Protein 5OB0 (pdb70)

Foldseek 3Di:
DKFFCAFDDDPDPQADTDHGGWDWDFDADPPPQWTWIATPVPRDIGTDGNVRMGDDD/DDDDDDDDDDDD

Organism: Gallus gallus (NCBI:txid9031)

Radius of gyration: 11.01 Å; Cα contacts (8 Å, |Δi|>4): 149; chains: 2; bounding box: 32×21×22 Å

Nearest PDB structures (foldseek):
  5ob0-assembly1_A  TM=1.018E+00  e=8.759E-11  Gallus gallus
  5ob1-assembly1_A  TM=1.017E+00  e=9.291E-11  Gallus gallus
  5oav-assembly1_A  TM=1.005E+00  e=1.776E-10  Gallus gallus
  4rty-assembly1_A  TM=1.018E+00  e=2.249E-10  Gallus gallus
  5ob2-assembly1_A  TM=1.015E+00  e=3.202E-10  Gallus gallus

CATH classification: 2.30.30.40

GO terms:
  GO:0019903 protein phosphatase binding (F, IPI)
  GO:0004713 protein tyrosine kinase activity (F, EXP)
  GO:0005829 cytosol (C, TAS)
  GO:0005515 protein binding (F, IPI)
  GO:0032991 protein-containing complex (C, IMP)
  GO:0071253 connexin binding (F, IPI)
  GO:0005634 nucleus (C, IDA)
  GO:0005856 cytoskeleton (C, IDA)
  GO:0005886 plasma membrane (C, IDA)
  GO:0010008 endosome membrane (C, IDA)
  GO:0051726 regulation of cell cycle (P, IDA)

Secondary structure (DSSP, 8-state):
-EEESS-B--SSTTB--B-TT-EEEEEE-SSSSEEEEEETTT--EEEEEGGGEEE--/-PPPPPPPPPP-

Structure (mmCIF, N/CA/C/O backbone):
data_5OB0
#
_entry.id   5OB0
#
_cell.length_a   31.630
_cell.length_b   32.560
_cell.length_c   65.262
_cell.angle_alpha   90.000
_cell.angle_beta   103.020
_cell.angle_gamma   90.000
#
_symmetry.space_group_name_H-M   'I 1 2 1'
#
loop_
_entity.id
_entity.type
_entity.pdbx_description
1 polymer 'Proto-oncogene tyrosine-protein kinase Src'
2 polymer APP12
3 non-polymer 'SULFATE ION'
4 water water
#
loop_
_atom_site.group_PDB
_atom_site.id
_atom_site.type_symbol
_atom_site.label_atom_id
_atom_site.label_alt_id
_atom_site.label_comp_id
_atom_site.label_asym_id
_atom_site.label_entity_id
_atom_site.label_seq_id
_atom_site.pdbx_PDB_ins_code
_atom_site.Cartn_x
_atom_site.Cartn_y
_atom_site.Cartn_z
_atom_site.occupancy
_atom_site.B_iso_or_equiv
_atom_site.auth_seq_id
_atom_site.auth_comp_id
_atom_site.auth_asym_id
_atom_site.auth_atom_id
_atom_site.pdbx_PDB_model_num
ATOM 1 N N . THR A 1 5 ? 7.733 -12.397 -19.142 1.00 17.05 85 THR A N 1
ATOM 2 C CA . THR A 1 5 ? 7.279 -13.150 -17.960 1.00 14.49 85 THR A CA 1
ATOM 3 C C . THR A 1 5 ? 6.723 -12.166 -16.962 1.00 9.68 85 THR A C 1
ATOM 4 O O . THR A 1 5 ? 6.880 -10.966 -17.132 1.00 9.19 85 THR A O 1
ATOM 14 N N . PHE A 1 6 ? 6.042 -12.677 -15.936 1.00 8.50 86 PHE A N 1
ATOM 15 C CA . PHE A 1 6 ? 5.466 -11.874 -14.871 1.00 6.15 86 PHE A CA 1
ATOM 16 C C . PHE A 1 6 ? 6.116 -12.254 -13.551 1.00 6.40 86 PHE A C 1
ATOM 17 O O . PHE A 1 6 ? 6.700 -13.323 -13.415 1.00 7.54 86 PHE A O 1
ATOM 34 N N . VAL A 1 7 ? 6.015 -11.358 -12.577 1.00 6.46 87 VAL A N 1
ATOM 35 C CA . VAL A 1 7 ? 6.450 -11.623 -11.214 1.00 6.79 87 VAL A CA 1
ATOM 36 C C . VAL A 1 7 ? 5.298 -11.372 -10.241 1.00 6.28 87 VAL A C 1
ATOM 37 O O . VAL A 1 7 ? 4.492 -10.453 -10.417 1.00 7.17 87 VAL A O 1
ATOM 50 N N . ALA A 1 8 ? 5.226 -12.195 -9.208 1.00 5.59 88 ALA A N 1
ATOM 51 C CA . ALA A 1 8 ? 4.236 -12.001 -8.162 1.00 5.73 88 ALA A CA 1
ATOM 52 C C . ALA A 1 8 ? 4.610 -10.826 -7.268 1.00 6.06 88 ALA A C 1
ATOM 53 O O . ALA A 1 8 ? 5.759 -10.718 -6.816 1.00 6.51 88 ALA A O 1
ATOM 60 N N . LEU A 1 9 ? 3.625 -9.982 -6.982 1.00 6.01 89 LEU A N 1
ATOM 61 C CA . LEU A 1 9 ? 3.797 -8.859 -6.079 1.00 6.48 89 LEU A CA 1
ATOM 62 C C . LEU A 1 9 ? 3.386 -9.187 -4.653 1.00 6.33 89 LEU A C 1
ATOM 63 O O . LEU A 1 9 ? 3.754 -8.459 -3.730 1.00 7.07 89 LEU A O 1
ATOM 79 N N . TYR A 1 10 ? 2.598 -10.246 -4.485 1.00 6.01 90 TYR A N 1
ATOM 80 C CA . TYR A 1 10 ? 2.078 -10.708 -3.210 1.00 6.12 90 TYR A CA 1
ATOM 81 C C . TYR A 1 10 ? 2.164 -12.230 -3.250 1.00 6.19 90 TYR A C 1
ATOM 82 O O . TYR A 1 10 ? 2.217 -12.827 -4.335 1.00 7.09 90 TYR A O 1
ATOM 100 N N . ASP A 1 11 ? 2.121 -12.862 -2.080 1.00 5.34 91 ASP A N 1
ATOM 101 C CA . ASP A 1 11 ? 1.864 -14.297 -2.043 1.00 5.52 91 ASP A CA 1
ATOM 102 C C . ASP A 1 11 ? 0.383 -14.540 -2.363 1.00 6.41 91 ASP A C 1
ATOM 103 O O . ASP A 1 11 ? -0.467 -13.665 -2.174 1.00 6.27 91 ASP A O 1
ATOM 112 N N . TYR A 1 12 ? 0.072 -15.747 -2.841 1.00 5.68 92 TYR A N 1
ATOM 113 C CA . TYR A 1 12 ? -1.308 -16.136 -3.077 1.00 5.89 92 TYR A CA 1
ATOM 114 C C . TYR A 1 12 ? -1.463 -17.599 -2.709 1.00 5.92 92 TYR A C 1
ATOM 115 O O . TYR A 1 12 ? -0.722 -18.452 -3.205 1.00 6.03 92 TYR A O 1
ATOM 133 N N A GLU A 1 13 ? -2.445 -17.868 -1.867 0.43 5.90 93 GLU A N 1
ATOM 134 N N B GLU A 1 13 ? -2.427 -17.882 -1.835 0.57 6.08 93 GLU A N 1
ATOM 135 C CA A GLU A 1 13 ? -2.801 -19.215 -1.471 0.43 6.00 93 GLU A CA 1
ATOM 136 C CA B GLU A 1 13 ? -2.768 -19.243 -1.432 0.57 6.80 93 GLU A CA 1
ATOM 137 C C A GLU A 1 13 ? -4.035 -19.652 -2.250 0.43 5.85 93 GLU A C 1
ATOM 138 C C B GLU A 1 13 ? -4.031 -19.686 -2.176 0.57 6.28 93 GLU A C 1
ATOM 139 O O A GLU A 1 13 ? -5.060 -18.957 -2.265 0.43 6.97 93 GLU A O 1
ATOM 140 O O B GLU A 1 13 ? -5.094 -19.064 -2.040 0.57 6.91 93 GLU A O 1
ATOM 163 N N . SER A 1 14 ? -3.931 -20.802 -2.899 1.00 5.88 94 SER A N 1
ATOM 164 C CA . SER A 1 14 ? -5.045 -21.317 -3.687 1.00 6.28 94 SER A CA 1
ATOM 165 C C . SER A 1 14 ? -6.332 -21.404 -2.877 1.00 6.82 94 SER A C 1
ATOM 166 O O . SER A 1 14 ? -6.358 -21.886 -1.743 1.00 7.18 94 SER A O 1
ATOM 174 N N . ARG A 1 15 ? -7.428 -21.019 -3.513 1.00 8.73 95 ARG A N 1
ATOM 175 C CA . ARG A 1 15 ? -8.748 -21.133 -2.926 1.00 8.98 95 ARG A CA 1
ATOM 176 C C . ARG A 1 15 ? -9.623 -22.178 -3.593 1.00 9.74 95 ARG A C 1
ATOM 177 O O . ARG A 1 15 ? -10.721 -22.451 -3.096 1.00 11.57 95 ARG A O 1
ATOM 198 N N . THR A 1 16 ? -9.177 -22.754 -4.705 1.00 9.81 96 THR A N 1
ATOM 199 C CA . THR A 1 16 ? -9.785 -23.922 -5.313 1.00 10.44 96 THR A CA 1
ATOM 200 C C . THR A 1 16 ? -8.644 -24.795 -5.810 1.00 9.14 96 THR A C 1
ATOM 201 O O . THR A 1 16 ? -7.503 -24.340 -5.957 1.00 10.30 96 THR A O 1
ATOM 212 N N . GLU A 1 17 ? -8.948 -26.058 -6.094 1.00 10.02 97 GLU A N 1
ATOM 213 C CA . GLU A 1 17 ? -7.864 -26.990 -6.394 1.00 10.96 97 GLU A CA 1
ATOM 214 C C . GLU A 1 17 ? -7.053 -26.589 -7.622 1.00 7.92 97 GLU A C 1
ATOM 215 O O . GLU A 1 17 ? -5.837 -26.818 -7.644 1.00 8.58 97 GLU A O 1
ATOM 227 N N . THR A 1 18 ? -7.685 -25.998 -8.638 1.00 6.62 98 THR A N 1
ATOM 228 C CA . THR A 1 18 ? -6.989 -25.653 -9.877 1.00 6.00 98 THR A CA 1
ATOM 229 C C . THR A 1 18 ? -6.405 -24.255 -9.885 1.00 5.20 98 THR A C 1
ATOM 230 O O . THR A 1 18 ? -5.860 -23.839 -10.907 1.00 5.74 98 THR A O 1
ATOM 241 N N . ASP A 1 19 ? -6.461 -23.544 -8.769 1.00 5.69 99 ASP A N 1
ATOM 242 C CA . ASP A 1 19 ? -5.644 -22.352 -8.621 1.00 5.42 99 ASP A CA 1
ATOM 243 C C . ASP A 1 19 ? -4.169 -22.755 -8.543 1.00 5.42 99 ASP A C 1
ATOM 244 O O . ASP A 1 19 ? -3.819 -23.916 -8.298 1.00 5.67 99 ASP A O 1
ATOM 253 N N . LEU A 1 20 ? -3.306 -21.772 -8.762 1.00 5.26 100 LEU A N 1
ATOM 254 C CA . LEU A 1 20 ? -1.874 -21.895 -8.535 1.00 5.21 100 LEU A CA 1
ATOM 255 C C . LEU A 1 20 ? -1.509 -21.032 -7.335 1.00 5.18 100 LEU A C 1
ATOM 256 O O . LEU A 1 20 ? -1.712 -19.821 -7.374 1.00 6.02 100 LEU A O 1
ATOM 272 N N . SER A 1 21 ? -0.956 -21.643 -6.285 1.00 5.59 101 SER A N 1
ATOM 273 C CA . SER A 1 21 ? -0.370 -20.885 -5.185 1.00 5.92 101 SER A CA 1
ATOM 274 C C . SER A 1 21 ? 1.010 -20.385 -5.584 1.00 6.09 101 SER A C 1
ATOM 275 O O . SER A 1 21 ? 1.727 -21.036 -6.337 1.00 8.09 101 SER A O 1
ATOM 283 N N . PHE A 1 22 ? 1.390 -19.215 -5.077 1.00 5.40 102 PHE A N 1
ATOM 284 C CA . PHE A 1 22 ? 2.698 -18.661 -5.408 1.00 5.58 102 PHE A CA 1
ATOM 285 C C . PHE A 1 22 ? 3.158 -17.700 -4.318 1.00 5.20 102 PHE A C 1
ATOM 286 O O . PHE A 1 22 ? 2.391 -17.286 -3.454 1.00 5.77 102 PHE A O 1
ATOM 303 N N . LYS A 1 23 ? 4.435 -17.341 -4.400 1.00 6.28 103 LYS A N 1
ATOM 304 C CA . LYS A 1 23 ? 5.098 -16.437 -3.472 1.00 6.53 103 LYS A CA 1
ATOM 305 C C . LYS A 1 23 ? 5.510 -15.147 -4.164 1.00 6.08 103 LYS A C 1
ATOM 306 O O . LYS A 1 23 ? 5.876 -15.140 -5.342 1.00 6.56 103 LYS A O 1
ATOM 325 N N . LYS A 1 24 ? 5.487 -14.056 -3.402 1.00 6.12 104 LYS A N 1
ATOM 326 C CA . LYS A 1 24 ? 6.054 -12.802 -3.876 1.00 6.70 104 LYS A CA 1
ATOM 327 C C . LYS A 1 24 ? 7.445 -13.038 -4.456 1.00 6.86 104 LYS A C 1
ATOM 328 O O . LYS A 1 24 ? 8.260 -13.744 -3.864 1.00 8.05 104 LYS A O 1
ATOM 347 N N . GLY A 1 25 ? 7.691 -12.490 -5.647 1.00 7.16 105 GLY A N 1
ATOM 348 C CA . GLY A 1 25 ? 8.963 -12.645 -6.318 1.00 7.67 105 GLY A CA 1
ATOM 349 C C . GLY A 1 25 ? 9.049 -13.824 -7.261 1.00 7.32 105 GLY A C 1
ATOM 350 O O . GLY A 1 25 ? 10.008 -13.915 -8.025 1.00 8.24 105 GLY A O 1
ATOM 354 N N . GLU A 1 26 ? 8.072 -14.714 -7.240 1.00 7.44 106 GLU A N 1
ATOM 355 C CA . GLU A 1 26 ? 8.065 -15.879 -8.103 1.00 7.38 106 GLU A CA 1
ATOM 356 C C . GLU A 1 26 ? 7.789 -15.437 -9.534 1.00 6.90 106 GLU A C 1
ATOM 357 O O . GLU A 1 26 ? 6.956 -14.563 -9.783 1.00 8.15 106 GLU A O 1
ATOM 369 N N . ARG A 1 27 ? 8.494 -16.049 -10.480 1.00 5.95 107 ARG A N 1
ATOM 370 C CA . ARG A 1 27 ? 8.343 -15.753 -11.890 1.00 6.37 107 ARG A CA 1
ATOM 371 C C . ARG A 1 27 ? 7.320 -16.694 -12.513 1.00 5.59 107 ARG A C 1
ATOM 372 O O . ARG A 1 27 ? 7.413 -17.923 -12.358 1.00 7.08 107 ARG A O 1
ATOM 393 N N . LEU A 1 28 ? 6.373 -16.104 -13.230 1.00 6.57 108 LEU A N 1
ATOM 394 C CA . LEU A 1 28 ? 5.251 -16.820 -13.806 1.00 6.95 108 LEU A CA 1
ATOM 395 C C . LEU A 1 28 ? 5.204 -16.540 -15.296 1.00 7.35 108 LEU A C 1
ATOM 396 O O . LEU A 1 28 ? 5.450 -15.415 -15.738 1.00 11.14 108 LEU A O 1
ATOM 412 N N . GLN A 1 29 ? 4.890 -17.570 -16.068 1.00 5.95 109 GLN A N 1
ATOM 413 C CA . GLN A 1 29 ? 4.546 -17.458 -17.477 1.00 5.66 109 GLN A CA 1
ATOM 414 C C . GLN A 1 29 ? 3.026 -17.419 -17.570 1.00 6.33 109 GLN A C 1
ATOM 415 O O . GLN A 1 29 ? 2.344 -18.312 -17.052 1.00 7.09 109 GLN A O 1
ATOM 429 N N . ILE A 1 30 ? 2.490 -16.421 -18.258 1.00 6.20 110 ILE A N 1
ATOM 430 C CA . ILE A 1 30 ? 1.043 -16.324 -18.426 1.00 6.07 110 ILE A CA 1
ATOM 431 C C . ILE A 1 30 ? 0.668 -17.109 -19.677 1.00 6.78 110 ILE A C 1
ATOM 432 O O . ILE A 1 30 ? 1.105 -16.784 -20.786 1.00 9.24 110 ILE A O 1
ATOM 448 N N A VAL A 1 31 ? -0.164 -18.128 -19.499 0.55 5.91 111 VAL A N 1
ATOM 449 N N B VAL A 1 31 ? -0.137 -18.157 -19.503 0.45 6.47 111 VAL A N 1
ATOM 450 C CA A VAL A 1 31 ? -0.490 -19.043 -20.568 0.55 6.72 111 VAL A CA 1
ATOM 451 C CA B VAL A 1 31 ? -0.480 -19.049 -20.602 0.45 7.69 111 VAL A CA 1
ATOM 452 C C A VAL A 1 31 ? -1.892 -18.838 -21.127 0.55 8.63 111 VAL A C 1
ATOM 453 C C B VAL A 1 31 ? -1.903 -18.872 -21.128 0.45 8.97 111 VAL A C 1
ATOM 454 O O A VAL A 1 31 ? -2.134 -19.181 -22.288 0.55 13.18 111 VAL A O 1
ATOM 455 O O B VAL A 1 31 ? -2.170 -19.268 -22.272 0.45 13.00 111 VAL A O 1
ATOM 480 N N . ASN A 1 32 ? -2.825 -18.324 -20.347 1.00 6.82 112 ASN A N 1
ATOM 481 C CA . ASN A 1 32 ? -4.112 -17.894 -20.874 1.00 7.23 112 ASN A CA 1
ATOM 482 C C . ASN A 1 32 ? -4.521 -16.650 -20.111 1.00 5.93 112 ASN A C 1
ATOM 483 O O . ASN A 1 32 ? -4.525 -16.646 -18.873 1.00 6.39 112 ASN A O 1
ATOM 494 N N . ASN A 1 33 ? -4.886 -15.597 -20.848 1.00 6.01 113 ASN A N 1
ATOM 495 C CA . ASN A 1 33 ? -5.324 -14.368 -20.212 1.00 5.64 113 ASN A CA 1
ATOM 496 C C . ASN A 1 33 ? -6.555 -13.778 -20.889 1.00 5.95 113 ASN A C 1
ATOM 497 O O . ASN A 1 33 ? -6.756 -12.565 -20.831 1.00 6.61 113 ASN A O 1
ATOM 508 N N . THR A 1 34 ? -7.402 -14.625 -21.486 1.00 6.66 114 THR A N 1
ATOM 509 C CA . THR A 1 34 ? -8.586 -14.158 -22.207 1.00 7.47 114 THR A CA 1
ATOM 510 C C . THR A 1 34 ? -9.915 -14.531 -21.562 1.00 7.61 114 THR A C 1
ATOM 511 O O . THR A 1 34 ? -10.956 -14.222 -22.133 1.00 9.88 114 THR A O 1
ATOM 522 N N . GLU A 1 35 ? -9.912 -15.160 -20.389 1.00 7.16 115 GLU A N 1
ATOM 523 C CA . GLU A 1 35 ? -11.140 -15.676 -19.803 1.00 7.39 115 GLU A CA 1
ATOM 524 C C . GLU A 1 35 ? -11.704 -14.800 -18.694 1.00 7.57 115 GLU A C 1
ATOM 525 O O . GLU A 1 35 ? -12.824 -15.068 -18.232 1.00 7.96 115 GLU A O 1
ATOM 537 N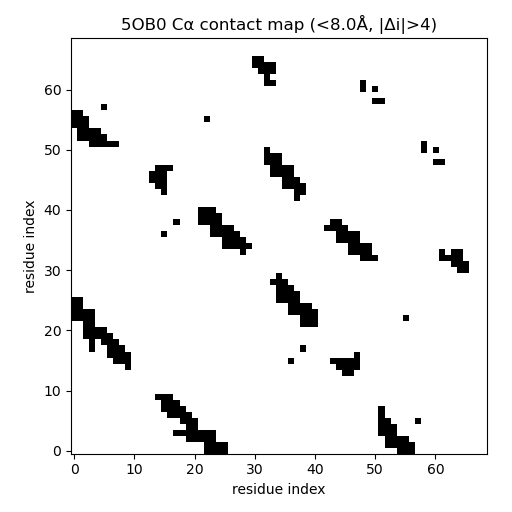 N . GLY A 1 36 ? -10.989 -13.76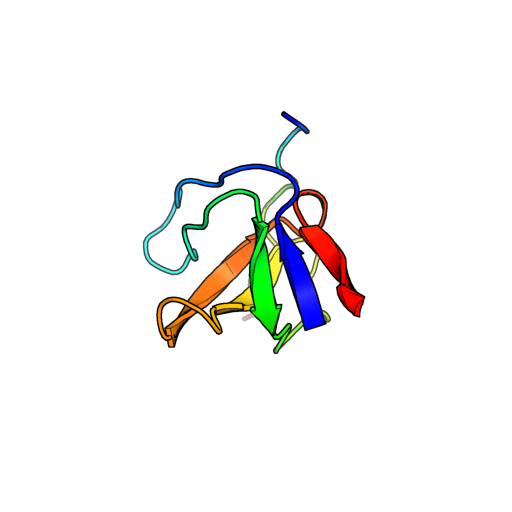5 -18.284 1.00 7.08 116 GLY A N 1
ATOM 538 C CA . GLY A 1 36 ? -11.427 -12.881 -17.230 1.00 6.96 116 GLY A CA 1
ATOM 539 C C . GLY A 1 36 ? -10.255 -12.415 -16.374 1.00 5.70 116 GLY A C 1
ATOM 540 O O . GLY A 1 36 ? -9.096 -12.390 -16.799 1.00 6.22 116 GLY A O 1
ATOM 544 N N . ASP A 1 37 ? -10.580 -12.024 -15.139 1.00 5.53 117 ASP A N 1
ATOM 545 C CA . ASP A 1 37 ? -9.583 -11.531 -14.209 1.00 6.06 117 ASP A CA 1
ATOM 546 C C . ASP A 1 37 ? -8.625 -12.612 -13.744 1.00 5.96 117 ASP A C 1
ATOM 547 O O . ASP A 1 37 ? -7.535 -12.279 -13.263 1.00 6.49 117 ASP A O 1
ATOM 556 N N . TRP A 1 38 ? -9.009 -13.878 -13.843 1.00 5.69 118 TRP A N 1
ATOM 557 C CA . TRP A 1 38 ? -8.158 -14.979 -13.423 1.00 5.08 118 TRP A CA 1
ATOM 558 C C . TRP A 1 38 ? -7.453 -15.519 -14.660 1.00 4.33 118 TRP A C 1
ATOM 559 O O . TRP A 1 38 ? -8.103 -15.840 -15.664 1.00 5.37 118 TRP A O 1
ATOM 580 N N . TRP A 1 39 ? -6.138 -15.550 -14.622 1.00 4.87 119 TRP A N 1
ATOM 581 C CA . TRP A 1 39 ? -5.306 -15.971 -15.740 1.00 4.84 119 TRP A CA 1
ATOM 582 C C . TRP A 1 39 ? -4.739 -17.348 -15.436 1.00 4.63 119 TRP A C 1
ATOM 583 O O . TRP A 1 39 ? -4.472 -17.682 -14.287 1.00 5.76 119 TRP A O 1
ATOM 604 N N . LEU A 1 40 ? -4.566 -18.154 -16.476 1.00 4.58 120 LEU A N 1
ATOM 605 C CA . LEU A 1 40 ? -3.857 -19.418 -16.316 1.00 4.81 120 LEU A CA 1
ATOM 606 C C . LEU A 1 40 ? -2.364 -19.139 -16.380 1.00 4.69 120 LEU A C 1
ATOM 607 O O . LEU A 1 40 ? -1.891 -18.535 -17.346 1.00 5.23 120 LEU A O 1
ATOM 623 N N . ALA A 1 41 ? -1.641 -19.505 -15.326 1.00 4.71 121 ALA A N 1
ATOM 624 C CA . ALA A 1 41 ? -0.228 -19.228 -15.218 1.00 4.78 121 ALA A CA 1
ATOM 625 C C . ALA A 1 41 ? 0.547 -20.507 -14.944 1.00 4.98 121 ALA A C 1
ATOM 626 O O . ALA A 1 41 ? 0.069 -21.426 -14.262 1.00 5.75 121 ALA A O 1
ATOM 633 N N . HIS A 1 42 ? 1.789 -20.518 -15.432 1.00 5.41 122 HIS A N 1
ATOM 634 C CA . HIS A 1 42 ? 2.740 -21.600 -15.218 1.00 6.07 122 HIS A CA 1
ATOM 635 C C . HIS A 1 42 ? 3.920 -21.037 -14.427 1.00 5.36 122 HIS A C 1
ATOM 636 O O . HIS A 1 42 ? 4.577 -20.086 -14.876 1.00 6.89 122 HIS A O 1
ATOM 650 N N . SER A 1 43 ? 4.165 -21.588 -13.247 1.00 5.64 123 SER A N 1
ATOM 651 C CA . SER A 1 43 ? 5.293 -21.143 -12.439 1.00 6.54 123 SER A CA 1
ATOM 652 C C . SER A 1 43 ? 6.601 -21.641 -13.029 1.00 6.83 123 SER A C 1
ATOM 653 O O . SER A 1 43 ? 6.778 -22.845 -13.227 1.00 7.06 123 SER A O 1
ATOM 661 N N . LEU A 1 44 ? 7.511 -20.725 -13.288 1.00 8.03 124 LEU A N 1
ATOM 662 C CA . LEU A 1 44 ? 8.830 -21.110 -13.760 1.00 8.30 124 LEU A CA 1
ATOM 663 C C . LEU A 1 44 ? 9.708 -21.593 -12.629 1.00 9.80 124 LEU A C 1
ATOM 664 O O . LEU A 1 44 ? 10.788 -22.119 -12.876 1.00 10.20 124 LEU A O 1
ATOM 680 N N . THR A 1 45 ? 9.273 -21.399 -11.397 1.00 13.12 125 THR A N 1
ATOM 681 C CA . THR A 1 45 ? 10.012 -21.790 -10.212 1.00 16.67 125 THR A CA 1
ATOM 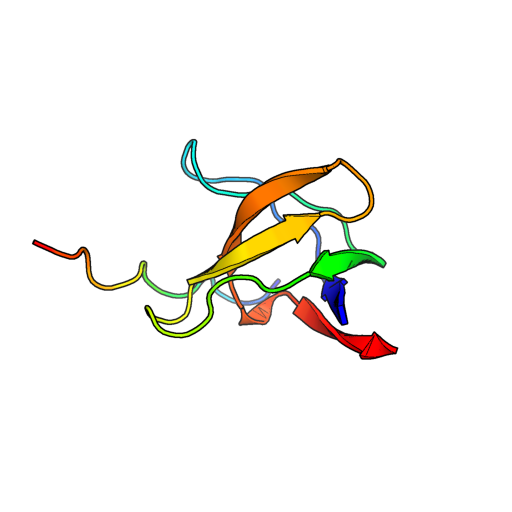682 C C . THR A 1 45 ? 9.587 -23.161 -9.696 1.00 15.46 125 THR A C 1
ATOM 683 O O . THR A 1 45 ? 10.447 -23.985 -9.357 1.00 18.09 125 THR A O 1
ATOM 694 N N . THR A 1 46 ? 8.285 -23.447 -9.661 1.00 14.51 126 THR A N 1
ATOM 695 C CA . THR A 1 46 ? 7.806 -24.734 -9.187 1.00 14.92 126 THR A CA 1
ATOM 696 C C . THR A 1 46 ? 7.372 -25.663 -10.316 1.00 11.55 126 THR A C 1
ATOM 697 O O . THR 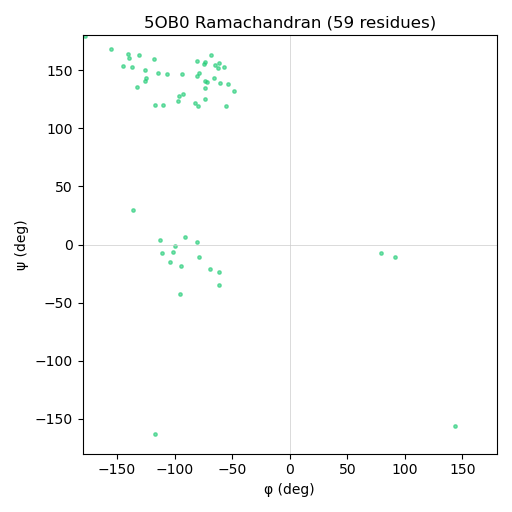A 1 46 ? 7.244 -26.871 -10.083 1.00 15.44 126 THR A O 1
ATOM 708 N N . GLY A 1 47 ? 7.183 -25.151 -11.532 1.00 8.65 127 GLY A N 1
ATOM 709 C CA . GLY A 1 47 ? 6.669 -25.953 -12.616 1.00 7.65 127 GLY A CA 1
ATOM 710 C C . GLY A 1 47 ? 5.178 -26.180 -12.617 1.00 8.00 127 GLY A C 1
ATOM 711 O O . GLY A 1 47 ? 4.662 -26.747 -13.587 1.00 11.01 127 GLY A O 1
ATOM 715 N N . GLU A 1 48 ? 4.489 -25.773 -11.572 1.00 6.80 128 GLU A N 1
ATOM 716 C CA . GLU A 1 48 ? 3.038 -25.992 -11.505 1.00 6.40 128 GLU A CA 1
ATOM 717 C C . GLU A 1 48 ? 2.262 -24.948 -12.318 1.00 6.11 128 GLU A C 1
ATOM 718 O O . GLU A 1 48 ? 2.743 -23.873 -12.529 1.00 6.27 128 GLU A O 1
ATOM 730 N N . THR A 1 49 ? 1.028 -25.330 -12.697 1.00 5.40 129 THR A N 1
ATOM 731 C CA . THR A 1 49 ? 0.165 -24.498 -13.525 1.00 4.86 129 THR A CA 1
ATOM 732 C C . THR A 1 49 ? -1.228 -24.445 -12.927 1.00 5.21 129 THR A C 1
ATOM 733 O O . THR A 1 49 ? -1.771 -25.477 -12.522 1.00 5.80 129 THR A O 1
ATOM 744 N N . GLY A 1 50 ? -1.801 -23.248 -12.880 1.00 4.65 130 GLY A N 1
ATOM 745 C CA . GLY A 1 50 ? -3.155 -23.073 -12.377 1.00 4.68 130 GLY A CA 1
ATOM 746 C C . GLY A 1 50 ? -3.566 -21.620 -12.480 1.00 4.87 130 GLY A C 1
ATOM 747 O O . GLY A 1 50 ? -2.815 -20.781 -12.982 1.00 5.37 130 GLY A O 1
ATOM 751 N N . TYR A 1 51 ? -4.803 -21.345 -12.053 1.00 4.83 131 TYR A N 1
ATOM 752 C CA . TYR A 1 51 ? -5.363 -20.000 -12.183 1.00 4.28 131 TYR A CA 1
ATOM 753 C C . TYR A 1 51 ? -4.878 -19.076 -11.071 1.00 4.57 131 TYR A C 1
ATOM 754 O O . TYR A 1 51 ? -4.718 -19.482 -9.911 1.00 5.07 131 TYR A O 1
ATOM 772 N N . ILE A 1 52 ? -4.686 -17.812 -11.436 1.00 4.73 132 ILE A N 1
ATOM 773 C CA . ILE A 1 52 ? -4.158 -16.804 -10.528 1.00 4.46 132 ILE A CA 1
ATOM 774 C C . ILE A 1 52 ? -4.942 -15.517 -10.697 1.00 4.65 132 ILE A C 1
ATOM 775 O O . ILE A 1 52 ? -5.456 -15.202 -11.784 1.00 5.12 132 ILE A O 1
ATOM 791 N N . PRO A 1 53 ? -4.995 -14.705 -9.636 1.00 4.90 133 PRO A N 1
ATOM 792 C CA . PRO A 1 53 ? -5.641 -13.389 -9.755 1.00 5.20 133 PRO A CA 1
ATOM 793 C C . PRO A 1 53 ? -4.683 -12.407 -10.424 1.00 4.57 133 PRO A C 1
ATOM 794 O O . PRO A 1 53 ? -3.571 -12.161 -9.950 1.00 5.52 133 PRO A O 1
ATOM 805 N N . SER A 1 54 ? -5.093 -11.886 -11.578 1.00 4.98 134 SER A N 1
ATOM 806 C CA . SER A 1 54 ? -4.193 -11.076 -12.404 1.00 5.24 134 SER A CA 1
ATOM 807 C C . SER A 1 54 ? -3.713 -9.816 -11.701 1.00 5.06 134 SER A C 1
ATOM 808 O O . SER A 1 54 ? -2.634 -9.322 -12.037 1.00 5.76 134 SER A O 1
ATOM 816 N N . ASN A 1 55 ? -4.4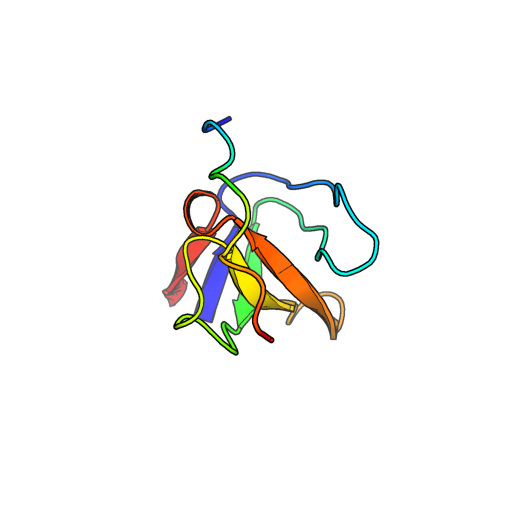49 -9.326 -10.714 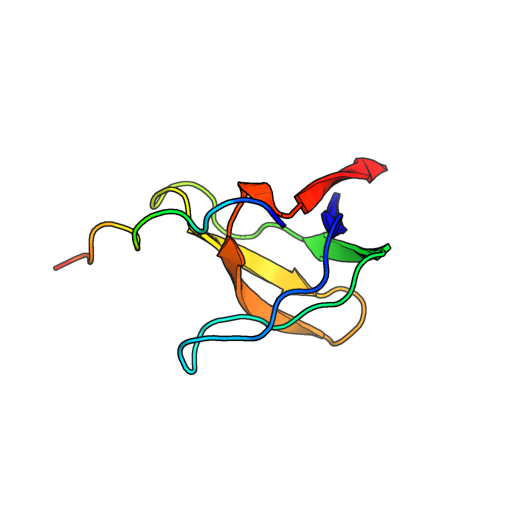1.00 5.59 135 ASN A N 1
ATOM 817 C CA . ASN A 1 55 ? -4.044 -8.131 -10.004 1.00 6.10 135 ASN A CA 1
ATOM 818 C C . ASN A 1 55 ? -2.987 -8.391 -8.932 1.00 6.23 135 ASN A C 1
ATOM 819 O O . ASN A 1 55 ? -2.593 -7.449 -8.246 1.00 8.13 135 ASN A O 1
ATOM 830 N N . TYR A 1 56 ? -2.519 -9.622 -8.787 1.00 5.47 136 TYR A N 1
ATOM 831 C CA . TYR A 1 56 ? -1.461 -9.937 -7.828 1.00 5.64 136 TYR A CA 1
ATOM 832 C C . TYR A 1 56 ? -0.082 -10.045 -8.472 1.00 5.69 136 TYR A C 1
ATOM 833 O O . TYR A 1 56 ? 0.901 -10.303 -7.764 1.00 6.76 136 TYR A O 1
ATOM 851 N N . VAL A 1 57 ? 0.008 -9.880 -9.799 1.00 5.63 137 VAL A N 1
ATOM 852 C CA . VAL A 1 57 ? 1.247 -10.059 -10.541 1.00 5.36 137 VAL A CA 1
ATOM 853 C C . VAL A 1 57 ? 1.457 -8.851 -11.448 1.00 5.67 137 VAL A C 1
ATOM 854 O O . VAL A 1 57 ? 0.532 -8.095 -11.710 1.00 6.84 137 VAL A O 1
ATOM 867 N N . ALA A 1 58 ? 2.689 -8.686 -11.926 1.00 6.23 138 ALA A N 1
ATOM 868 C CA . ALA A 1 58 ? 3.024 -7.588 -12.812 1.00 6.37 138 ALA A CA 1
ATOM 869 C C . ALA A 1 58 ? 4.053 -8.040 -13.836 1.00 5.82 138 ALA A C 1
ATOM 870 O O . ALA A 1 58 ? 4.851 -8.943 -13.565 1.00 6.33 138 ALA A O 1
ATOM 877 N N . PRO A 1 59 ? 4.085 -7.403 -14.997 1.00 6.55 139 PRO A N 1
ATOM 878 C CA . PRO A 1 59 ? 5.121 -7.710 -15.980 1.00 7.31 139 PRO A CA 1
ATOM 879 C C . PRO A 1 59 ? 6.513 -7.606 -15.389 1.00 6.89 139 PRO A C 1
ATOM 880 O O . PRO A 1 59 ? 6.841 -6.653 -14.684 1.00 7.46 139 PRO A O 1
ATOM 891 N N . SER A 1 60 ? 7.345 -8.570 -15.752 1.00 7.83 140 SER A N 1
ATOM 892 C CA . SER A 1 60 ? 8.723 -8.609 -15.319 1.00 8.42 140 SER A CA 1
ATOM 893 C C . SER A 1 60 ? 9.641 -8.492 -16.533 1.00 8.32 140 SER A C 1
ATOM 894 O O . SER A 1 60 ? 9.203 -8.021 -17.594 1.00 10.30 140 SER A O 1
ATOM 902 N N . 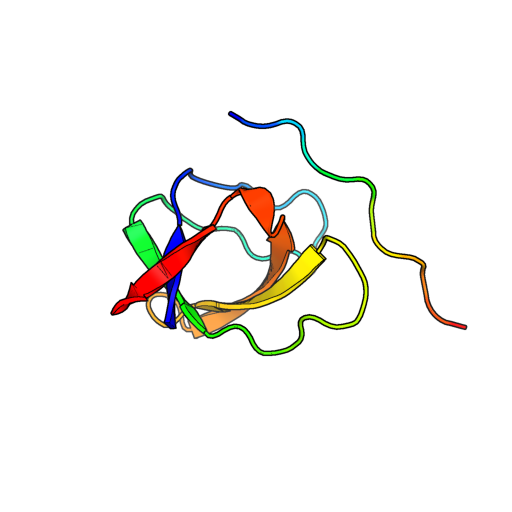ASP A 1 61 ? 10.901 -8.847 -16.387 1.00 10.02 141 ASP A N 1
ATOM 903 C CA . ASP A 1 61 ? 11.869 -8.696 -17.473 1.00 12.20 141 ASP A CA 1
ATOM 904 C C . ASP A 1 61 ? 11.850 -9.878 -18.458 1.00 14.40 141 ASP A C 1
ATOM 905 O O . ASP A 1 61 ? 10.936 -10.716 -18.445 1.00 15.73 141 ASP A O 1
ATOM 918 N N . ALA B 2 2 ? -3.452 -6.897 1.179 1.00 9.40 1 ALA B N 1
ATOM 919 C CA . ALA B 2 2 ? -3.403 -7.354 -0.197 1.00 9.67 1 ALA B CA 1
ATOM 920 C C . ALA B 2 2 ? -4.649 -6.902 -0.962 1.00 9.60 1 ALA B C 1
ATOM 921 O O . ALA B 2 2 ? -5.686 -6.631 -0.363 1.00 10.21 1 ALA B O 1
ATOM 928 N N . PRO B 2 3 ? -4.567 -6.881 -2.291 1.00 11.52 2 PRO B N 1
ATOM 929 C CA 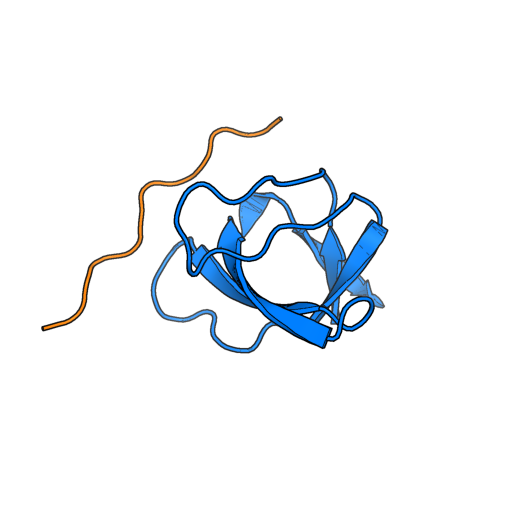. PRO B 2 3 ? -5.691 -6.387 -3.079 1.00 11.87 2 PRO B CA 1
ATOM 930 C C . PRO B 2 3 ? -6.906 -7.280 -2.929 1.00 10.00 2 PRO B C 1
ATOM 931 O O . PRO B 2 3 ? -6.783 -8.500 -2.718 1.00 9.46 2 PRO B O 1
ATOM 942 N N . PRO B 2 4 ? -8.097 -6.734 -3.124 1.00 11.32 3 PRO B N 1
ATOM 943 C CA . PRO B 2 4 ? -9.286 -7.586 -3.172 1.00 11.50 3 PRO B CA 1
ATOM 944 C C . PRO B 2 4 ? -9.163 -8.573 -4.319 1.00 10.12 3 PRO B C 1
ATOM 945 O O . PRO B 2 4 ? -8.730 -8.220 -5.419 1.00 10.91 3 PRO B O 1
ATOM 956 N N . LEU B 2 5 ? -9.567 -9.811 -4.066 1.00 9.54 4 LEU B N 1
ATOM 957 C CA . LEU B 2 5 ? -9.562 -10.802 -5.125 1.00 8.69 4 LEU B CA 1
ATOM 958 C C . LEU B 2 5 ? -10.699 -10.523 -6.098 1.00 9.49 4 LEU B C 1
ATOM 959 O O . LEU B 2 5 ? -11.789 -10.134 -5.687 1.00 11.59 4 LEU B O 1
ATOM 975 N N . PRO B 2 6 ? -10.473 -10.697 -7.389 1.00 9.16 5 PRO B N 1
ATOM 976 C CA . PRO B 2 6 ? -11.534 -10.469 -8.365 1.00 10.44 5 PRO B CA 1
ATOM 977 C C . PRO B 2 6 ? -12.552 -11.597 -8.358 1.00 9.73 5 PRO B C 1
ATOM 978 O O . PRO B 2 6 ? -12.232 -12.733 -7.986 1.00 9.07 5 PRO B O 1
ATOM 989 N N . PRO B 2 7 ? -13.795 -11.334 -8.780 1.00 11.80 6 PRO B N 1
ATOM 990 C CA . PRO B 2 7 ? -14.739 -12.441 -8.958 1.00 12.53 6 PRO B CA 1
ATOM 991 C C . PRO B 2 7 ? -14.176 -13.459 -9.922 1.00 9.46 6 PRO B C 1
ATOM 992 O O . PRO B 2 7 ? -13.376 -13.146 -10.807 1.00 9.12 6 PRO B O 1
ATOM 1003 N N . ARG B 2 8 ? -14.614 -14.691 -9.740 1.00 10.13 7 ARG B N 1
ATOM 1004 C CA . ARG B 2 8 ? -14.204 -15.755 -10.635 1.00 9.33 7 ARG B CA 1
ATOM 1005 C C . ARG B 2 8 ? -14.671 -15.467 -12.043 1.00 9.38 7 ARG B C 1
ATOM 1006 O O . ARG B 2 8 ? -15.686 -14.806 -12.264 1.00 10.77 7 ARG B O 1
ATOM 1027 N N . ASN B 2 9 ? -13.915 -15.986 -12.988 1.00 7.78 8 ASN B N 1
ATOM 1028 C CA . ASN B 2 9 ? -14.226 -15.821 -14.392 1.00 7.36 8 ASN B CA 1
ATOM 1029 C C . ASN B 2 9 ? -15.578 -16.442 -14.709 1.00 8.64 8 ASN B C 1
ATOM 1030 O O . ASN B 2 9 ? -16.019 -17.388 -14.057 1.00 8.70 8 ASN B O 1
ATOM 1041 N N . ARG B 2 10 ? -16.189 -15.957 -15.776 1.00 7.91 9 ARG B N 1
ATOM 1042 C CA . ARG B 2 10 ? -17.367 -16.601 -16.335 1.00 8.90 9 ARG B CA 1
ATOM 1043 C C . ARG B 2 10 ? -17.052 -18.061 -16.648 1.00 8.67 9 ARG B C 1
ATOM 1044 O O . ARG B 2 10 ? -16.164 -18.331 -17.469 1.00 8.68 9 ARG B O 1
ATOM 1065 N N . PRO B 2 11 ? -17.744 -19.018 -16.044 1.00 8.19 10 PRO B N 1
ATOM 1066 C CA . PRO B 2 11 ? -17.570 -20.409 -16.458 1.00 8.46 10 PRO B CA 1
ATOM 1067 C C . PRO B 2 11 ? -18.072 -20.606 -17.877 1.00 9.48 10 PRO B C 1
ATOM 1068 O O . PRO B 2 11 ? -19.063 -19.999 -18.293 1.00 10.29 10 PRO B O 1
ATOM 1079 N N . ARG B 2 12 ? -17.373 -21.450 -18.625 1.00 9.92 11 ARG B N 1
ATOM 1080 C CA . ARG B 2 12 ? -17.719 -21.744 -20.003 1.00 11.20 11 ARG B CA 1
ATOM 1081 C C . ARG B 2 12 ? -18.595 -22.983 -20.038 1.00 10.58 11 ARG B C 1
ATOM 1082 O O . ARG B 2 12 ? -18.434 -23.887 -19.212 1.00 11.26 11 ARG B O 1
ATOM 1103 N N . LEU B 2 13 ? -19.516 -23.008 -20.996 1.00 10.72 12 LEU B N 1
ATOM 1104 C CA . LEU B 2 13 ? -20.457 -24.108 -21.140 1.00 13.35 12 LEU B CA 1
ATOM 1105 C C . LEU B 2 13 ? -20.108 -24.860 -22.389 1.00 18.48 12 LEU B C 1
ATOM 1106 O O . LEU B 2 13 ? -20.323 -26.060 -22.423 1.00 20.13 12 LEU B O 1
#

Solvent-accessible surface area: 4546 Å² total; per-residue (Å²): 73,42,39,3,85,84,90,4,128,46,142,65,163,92,11,7,46,8,147,144,51,13,95,0,79,35,79,39,80,109,52,39,72,6,53,40,0,52,0,89,99,79,43,115,74,3,62,0,0,22,66,12,12,27,102,45,149,110,31,118,56,21,112,108,27,166,109,141,234

Sequence (69 aa):
TFVALYDYEESRTETDLSFKKGERLQIVVNNTEGDWWLAHSLTTGETGYIPSNYVAPSDAPPLPPRNRPRL

InterPro domains:
  IPR000719 Protein kinase domain [PS50011] (267-520)
  IPR000980 SH2 domain [PF00017] (148-230)
  IPR000980 SH2 domain [PS50001] (148-245)
  IPR000980 SH2 domain [SM00252] (146-236)
  IPR001245 Serine-threonine/tyrosine-protein kinase, catalytic domain [PF07714] (268-515)
  IPR001245 Serine-threonine/tyrosine-protein kinase, catalytic domain [PR00109] (338-351)
  IPR001245 Serine-threonine/tyrosine-protein kinase, catalytic domain [PR00109] (376-394)
  IPR001245 Serine-threonine/tyrosine-protein kinase, catalytic domain [PR00109] (424-434)
  IPR001245 Serine-threonine/tyrosine-protein kinase, catalytic domain [PR00109] (443-465)
  IPR001245 Serine-threonine/tyrosine-protein kinase, catalytic domain [PR00109] (487-509)
  IPR001452 SH3 domain [PF00018] (87-134)
  IPR001452 SH3 domain [PR00452] (84-94)
  IPR001452 SH3 domain [PR00452] (98-113)
  IPR001452 SH3 domain [PR00452] (115-124)
  IPR001452 SH3 domain [PR00452] (128-140)
  IPR001452 SH3 domain [PS50002] (81-142)
  IPR001452 SH3 domain [SM00326] (84-141)
  IPR008266 Tyrosine-protein kinase, active site [PS00109] (382-394)
  IPR011009 Protein kinase-like domain superfamily [SSF56112] (256-526)
  IPR017441 Protein kinase, ATP binding site [PS00107] (273-295)

B-factor: mean 11.16, std 5.9, range [4.28, 35.28]